Protein AF-A0A8X6JFV0-F1 (afdb_monomer_lite)

Foldseek 3Di:
DPPVVVVVPPPPVVCVVPDPDPVVCVDPVVVVVVVVVLVVCLVPPFDPPDPVRRVVRSVVVVVVVPDPD

Radius of gyration: 17.56 Å; chains: 1; bounding box: 35×22×49 Å

pLDDT: mean 73.67, std 12.88, range [52.84, 89.94]

Sequence (69 aa):
MPQSLHNVQIPEGLVVNDCTIPIGQISEEATEVWKKVSKYFGEHYYRKCNWQQSMEDMMLVLLVSSDPT

Seco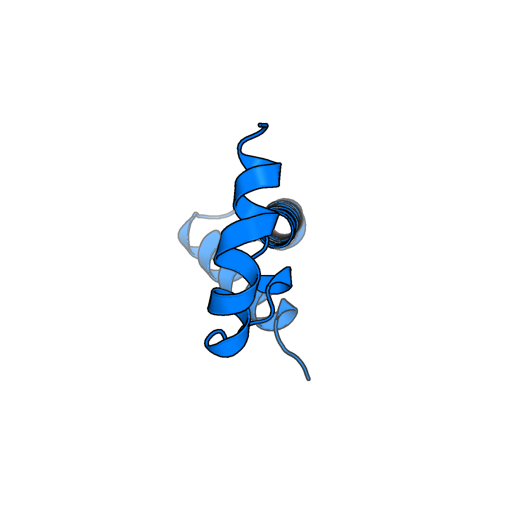ndary structure (DSSP, 8-state):
--HHHHHHHSSHHHHHHH--S-HHHHSHHHHHHHHHHHHHHHHHTS-TT-HHHHHHHHHHHHHHHT---

Structure (mmCIF, N/CA/C/O backbone):
data_AF-A0A8X6JFV0-F1
#
_entry.id   AF-A0A8X6JFV0-F1
#
loop_
_atom_site.group_PDB
_atom_site.id
_atom_site.type_symbol
_atom_site.label_atom_id
_atom_site.label_alt_id
_atom_site.label_comp_id
_atom_site.label_asym_id
_atom_site.label_entity_id
_atom_site.label_seq_id
_atom_site.pdbx_PDB_ins_code
_atom_site.Cartn_x
_atom_site.Cartn_y
_atom_site.Cartn_z
_atom_site.occupancy
_atom_site.B_iso_or_equiv
_atom_site.auth_seq_id
_atom_site.auth_comp_id
_atom_site.auth_asym_id
_atom_site.auth_atom_id
_atom_site.pdbx_PDB_model_num
ATOM 1 N N . MET A 1 1 ? -3.744 11.427 34.439 1.00 58.72 1 MET A N 1
ATOM 2 C CA . MET A 1 1 ? -3.859 10.131 33.732 1.00 58.72 1 MET A CA 1
ATOM 3 C C . MET A 1 1 ? -3.107 10.232 32.412 1.00 58.72 1 MET A C 1
ATOM 5 O O . MET A 1 1 ? -3.103 11.330 31.863 1.00 58.72 1 MET A O 1
ATOM 9 N N . PRO A 1 2 ? -2.460 9.162 31.915 1.00 72.12 2 PRO A N 1
ATOM 10 C CA . PRO A 1 2 ? -1.911 9.138 30.560 1.00 72.12 2 PRO A CA 1
ATOM 11 C C . PRO A 1 2 ? -3.005 9.481 29.549 1.00 72.12 2 PRO A C 1
ATOM 13 O O . PRO A 1 2 ? -4.136 9.013 29.680 1.00 72.12 2 PRO A O 1
ATOM 16 N N . GLN A 1 3 ? -2.680 10.310 28.563 1.00 63.69 3 GLN A N 1
ATOM 17 C CA . GLN A 1 3 ? -3.646 10.820 27.585 1.00 63.69 3 GLN A CA 1
ATOM 18 C C . GLN A 1 3 ? -4.290 9.688 26.764 1.00 63.69 3 GLN A C 1
ATOM 20 O O . GLN A 1 3 ? -5.467 9.759 26.429 1.00 63.69 3 GLN A O 1
ATOM 25 N N . SER A 1 4 ? -3.548 8.597 26.552 1.00 61.38 4 SER A N 1
ATOM 26 C CA . SER A 1 4 ? -4.038 7.354 25.951 1.00 61.38 4 SER A CA 1
ATOM 27 C C . SER A 1 4 ? -5.155 6.696 26.766 1.00 61.38 4 SER A C 1
ATOM 29 O O . SER A 1 4 ? -6.164 6.303 26.200 1.00 61.38 4 SER A O 1
ATOM 31 N N . LEU A 1 5 ? -5.034 6.635 28.096 1.00 58.56 5 LEU A N 1
ATOM 32 C CA . LEU A 1 5 ? -6.053 6.029 28.965 1.00 58.56 5 LEU A CA 1
ATOM 33 C C . LEU A 1 5 ? -7.331 6.873 29.061 1.00 58.56 5 LEU A C 1
ATOM 35 O O . LEU A 1 5 ? -8.425 6.325 29.159 1.00 58.56 5 LEU A O 1
ATOM 39 N N . HIS A 1 6 ? -7.208 8.200 28.990 1.00 58.66 6 HIS A N 1
ATOM 40 C CA . HIS A 1 6 ? -8.363 9.101 28.958 1.00 58.66 6 HIS A CA 1
ATOM 41 C C . HIS A 1 6 ? -9.175 8.950 27.657 1.00 58.66 6 HIS A C 1
ATOM 43 O O . HIS A 1 6 ? -10.404 8.994 27.679 1.00 58.66 6 HIS A O 1
ATOM 49 N N . ASN A 1 7 ? -8.491 8.719 26.533 1.00 56.47 7 ASN A N 1
ATOM 50 C CA . ASN A 1 7 ? -9.112 8.540 25.219 1.00 56.47 7 ASN A CA 1
ATOM 51 C C . ASN A 1 7 ? -9.745 7.160 25.008 1.00 56.47 7 ASN A C 1
ATOM 53 O O . ASN A 1 7 ? -10.519 7.020 24.076 1.00 56.47 7 ASN A O 1
ATOM 57 N N . VAL A 1 8 ? -9.461 6.172 25.857 1.00 57.38 8 VAL A N 1
ATOM 58 C CA . VAL A 1 8 ? -10.157 4.872 25.844 1.00 57.38 8 VAL A CA 1
ATOM 59 C C . VAL A 1 8 ? -11.462 4.949 26.647 1.00 57.38 8 VAL A C 1
ATOM 61 O O . VAL A 1 8 ? -12.464 4.336 26.298 1.00 57.38 8 VAL A O 1
ATOM 64 N N . GLN A 1 9 ? -11.484 5.736 27.728 1.00 53.25 9 GLN A N 1
ATOM 65 C CA . GLN A 1 9 ? -12.614 5.767 28.664 1.00 53.25 9 GLN A CA 1
ATOM 66 C C . GLN A 1 9 ? -13.792 6.666 28.254 1.00 53.25 9 GLN A C 1
ATOM 68 O O . GLN A 1 9 ? -14.865 6.513 28.833 1.00 53.25 9 GLN A O 1
ATOM 73 N N . ILE A 1 10 ? -13.623 7.614 27.322 1.00 56.00 10 ILE A N 1
ATOM 74 C CA . ILE A 1 10 ? -14.610 8.699 27.109 1.00 56.00 10 ILE A CA 1
ATOM 75 C C . ILE A 1 10 ? -15.136 8.849 25.656 1.00 56.00 10 ILE A C 1
ATOM 77 O O . ILE A 1 10 ? -16.306 9.198 25.519 1.00 56.00 10 ILE A O 1
ATOM 81 N N . PRO A 1 11 ? -14.397 8.554 24.565 1.00 55.53 11 PRO A N 1
ATOM 82 C CA . PRO A 1 11 ? -14.902 8.709 23.192 1.00 55.53 11 PRO A CA 1
ATOM 83 C C . PRO A 1 11 ? -15.061 7.429 22.341 1.00 55.53 11 PRO A C 1
ATOM 85 O O . PRO A 1 11 ? -15.759 7.496 21.332 1.00 55.53 11 PRO A O 1
ATOM 88 N N . GLU A 1 12 ? -14.485 6.269 22.685 1.00 52.84 12 GLU A N 1
ATOM 89 C CA . GLU A 1 12 ? -14.527 5.100 21.775 1.00 52.84 12 GLU A CA 1
ATOM 90 C C . GLU A 1 12 ? -15.954 4.574 21.542 1.00 52.84 12 GLU A C 1
ATOM 92 O O . GLU A 1 12 ? -16.325 4.262 20.413 1.00 52.84 12 GLU A O 1
ATOM 97 N N . GLY A 1 13 ? -16.801 4.573 22.576 1.00 56.06 13 GLY A N 1
ATOM 98 C CA . GLY A 1 13 ? -18.184 4.094 22.470 1.00 56.06 13 GLY A CA 1
ATOM 99 C C . GLY A 1 13 ? -19.105 4.951 21.590 1.00 56.06 13 GLY A C 1
ATOM 100 O O . GLY A 1 13 ? -20.116 4.441 21.120 1.00 56.06 13 GLY A O 1
ATOM 101 N N . LEU A 1 14 ? -18.776 6.228 21.347 1.00 54.84 14 LEU A N 1
ATOM 102 C CA . LEU A 1 14 ? -19.565 7.108 20.472 1.00 54.84 14 LEU A CA 1
ATOM 103 C C . LEU A 1 14 ? -19.118 6.988 19.005 1.00 54.84 14 LEU A C 1
ATOM 105 O O . LEU A 1 14 ? -19.944 7.014 18.102 1.00 54.84 14 LEU A O 1
ATOM 109 N N . VAL A 1 15 ? -17.813 6.808 18.776 1.00 55.38 15 VAL A N 1
ATOM 110 C CA . VAL A 1 15 ? -17.206 6.732 17.435 1.00 55.38 15 VAL A CA 1
ATOM 111 C C . VAL A 1 15 ? -17.544 5.413 16.728 1.00 55.38 15 VAL A C 1
ATOM 113 O O . VAL A 1 15 ? -17.749 5.404 15.517 1.00 55.38 15 VAL A O 1
ATOM 116 N N . VAL A 1 16 ? -17.661 4.306 17.471 1.00 56.19 16 VAL A N 1
ATOM 117 C CA . VAL A 1 16 ? -17.949 2.968 16.911 1.00 56.19 16 VAL A CA 1
ATOM 118 C C . VAL A 1 16 ? -19.357 2.868 16.311 1.00 56.19 16 VAL A C 1
ATOM 120 O O . VAL A 1 16 ? -19.551 2.134 15.347 1.00 56.19 16 VAL A O 1
ATOM 123 N N . ASN A 1 17 ? -20.336 3.601 16.850 1.00 57.84 17 ASN A N 1
ATOM 124 C CA . ASN A 1 17 ? -21.738 3.474 16.430 1.00 57.84 17 ASN A CA 1
ATOM 125 C C . ASN A 1 17 ? -22.034 4.138 15.073 1.00 57.84 17 ASN A C 1
ATOM 127 O O . ASN A 1 17 ? -22.944 3.692 14.379 1.00 57.84 17 ASN A O 1
ATOM 131 N N . ASP A 1 18 ? -21.248 5.150 14.686 1.00 57.78 18 ASP A N 1
ATOM 132 C CA . ASP A 1 18 ? -21.431 5.908 13.437 1.00 57.78 18 ASP A CA 1
ATOM 133 C C . ASP A 1 18 ? -20.368 5.591 12.365 1.00 57.78 18 ASP A C 1
ATOM 135 O O . ASP A 1 18 ? -20.531 5.943 1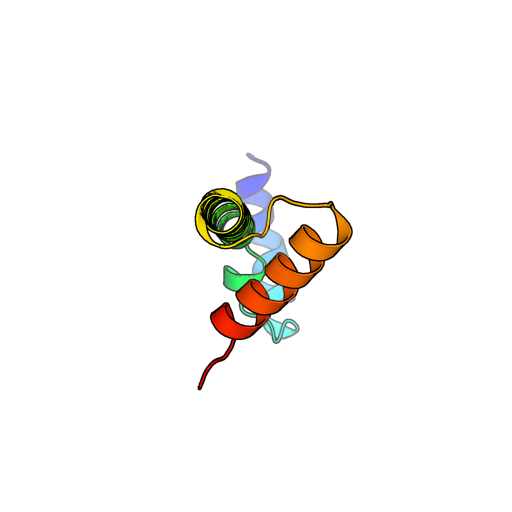1.195 1.00 57.78 18 ASP A O 1
ATOM 139 N N . CYS A 1 19 ? -19.272 4.911 12.724 1.00 55.94 19 CYS A N 1
ATOM 140 C CA . CYS A 1 19 ? -18.208 4.575 11.780 1.00 55.94 19 CYS A CA 1
ATOM 141 C C . CYS A 1 19 ? -18.440 3.199 11.147 1.00 55.94 19 CYS A C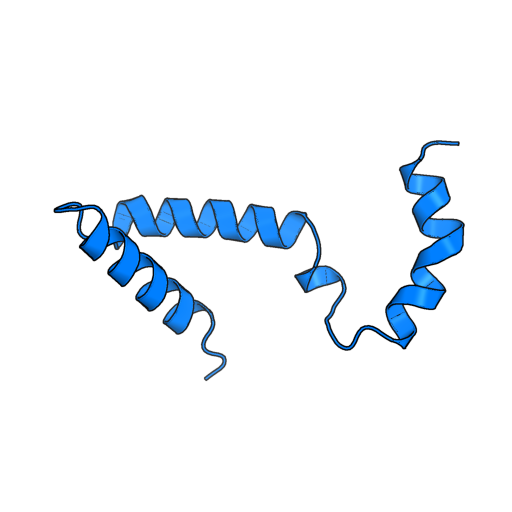 1
ATOM 143 O O . CYS A 1 19 ? -18.183 2.158 11.743 1.00 55.94 19 CYS A O 1
ATOM 145 N N . THR A 1 20 ? -18.846 3.190 9.878 1.00 57.44 20 THR A N 1
ATOM 146 C CA . THR A 1 20 ? -18.957 1.976 9.042 1.00 57.44 20 THR A CA 1
ATOM 147 C C . THR A 1 20 ? -17.593 1.352 8.704 1.00 57.44 20 THR A C 1
ATOM 149 O O . THR A 1 20 ? -17.528 0.272 8.122 1.00 57.44 20 THR A O 1
ATOM 152 N N . ILE A 1 21 ? -16.496 2.035 9.042 1.00 57.75 21 ILE A N 1
ATOM 153 C CA . ILE A 1 21 ? -15.128 1.614 8.749 1.00 57.75 21 ILE A CA 1
ATOM 154 C C . ILE A 1 21 ? -14.543 0.953 10.011 1.00 57.75 21 ILE A C 1
ATOM 156 O O . ILE A 1 21 ? -14.529 1.586 11.070 1.00 57.75 21 ILE A O 1
ATOM 160 N N . PRO A 1 22 ? -14.042 -0.294 9.929 1.00 58.19 22 PRO A N 1
ATOM 161 C CA . PRO A 1 22 ? -13.401 -0.971 11.046 1.00 58.19 22 PRO A CA 1
ATOM 162 C C . PRO A 1 22 ? -12.279 -0.111 11.633 1.00 58.19 22 PRO A C 1
ATOM 164 O O . PRO A 1 22 ? -11.385 0.321 10.907 1.00 58.19 22 PRO A O 1
ATOM 167 N N . ILE A 1 23 ? -12.269 0.072 12.956 1.00 59.47 23 ILE A N 1
ATOM 168 C CA . ILE A 1 23 ? -11.223 0.822 13.680 1.00 59.47 23 ILE A CA 1
ATOM 169 C C . ILE A 1 23 ? -9.817 0.322 13.315 1.00 59.47 23 ILE A C 1
ATOM 171 O O . ILE A 1 23 ? -8.888 1.113 13.192 1.00 59.47 23 ILE A O 1
ATOM 175 N N . GLY A 1 24 ? -9.670 -0.980 13.046 1.00 60.16 24 GLY A N 1
ATOM 176 C CA . GLY A 1 24 ? -8.415 -1.573 12.583 1.00 60.16 24 GLY A CA 1
ATOM 177 C C . GLY A 1 24 ? -7.913 -1.039 11.234 1.00 60.16 24 GLY A C 1
ATOM 178 O O . GLY A 1 24 ? -6.708 -0.988 11.033 1.00 60.16 24 GLY A O 1
ATOM 179 N N . GLN A 1 25 ? -8.796 -0.589 10.335 1.00 56.97 25 GLN A N 1
ATOM 180 C CA . GLN A 1 25 ? -8.419 0.033 9.057 1.00 56.97 25 GLN A CA 1
ATOM 181 C C . GLN A 1 25 ? -8.031 1.514 9.206 1.00 56.97 25 GLN A C 1
ATOM 183 O O . GLN A 1 25 ? -7.289 2.030 8.376 1.00 56.97 25 GLN A O 1
ATOM 188 N N . ILE A 1 26 ? -8.503 2.181 10.265 1.00 65.25 26 ILE A N 1
ATOM 189 C CA . ILE A 1 26 ? -8.155 3.574 10.613 1.00 65.25 26 ILE A CA 1
ATOM 190 C C . ILE A 1 26 ? -6.939 3.621 11.560 1.00 65.25 26 ILE A C 1
ATOM 192 O O . ILE A 1 26 ? -6.340 4.675 11.766 1.00 65.25 26 ILE A O 1
ATOM 196 N N . SER A 1 27 ? -6.554 2.475 12.131 1.00 74.56 27 SER A N 1
ATOM 197 C CA . SER A 1 27 ? -5.437 2.364 13.064 1.00 74.56 27 SER A CA 1
ATOM 198 C C . SER A 1 27 ? -4.127 2.856 12.443 1.00 74.56 27 SER A C 1
ATOM 200 O O . SER A 1 27 ? -3.799 2.571 11.286 1.00 74.56 27 SER A O 1
ATOM 202 N N . GLU A 1 28 ? -3.338 3.557 13.253 1.00 75.62 28 GLU A N 1
ATOM 203 C CA . GLU A 1 28 ? -1.979 3.975 12.909 1.00 75.62 28 GLU A CA 1
ATOM 204 C C . GLU A 1 28 ? -1.123 2.777 12.467 1.00 75.62 28 GLU A C 1
ATOM 206 O O . GLU A 1 28 ? -0.376 2.872 11.494 1.00 75.62 28 GLU A O 1
ATOM 211 N N . GLU A 1 29 ? -1.332 1.612 13.082 1.00 73.81 29 GLU A N 1
ATOM 212 C CA . GLU A 1 29 ? -0.621 0.374 12.761 1.00 73.81 29 GLU A CA 1
ATOM 213 C C . GLU A 1 29 ? -0.895 -0.108 11.328 1.00 73.81 29 GLU A C 1
ATOM 215 O O . GLU A 1 29 ? 0.028 -0.500 10.613 1.00 73.81 29 GLU A O 1
ATOM 220 N N . ALA A 1 30 ? -2.138 0.001 10.847 1.00 73.75 30 ALA A N 1
ATOM 221 C CA . ALA A 1 30 ? -2.453 -0.320 9.456 1.00 73.75 30 ALA A CA 1
ATOM 222 C C . ALA A 1 30 ? -1.703 0.618 8.498 1.00 73.75 30 ALA A C 1
ATOM 224 O O . ALA A 1 30 ? -1.149 0.176 7.490 1.00 73.75 30 ALA A O 1
ATOM 225 N N . THR A 1 31 ? -1.605 1.902 8.849 1.00 77.69 31 THR A N 1
ATOM 226 C CA . THR A 1 31 ? -0.850 2.890 8.066 1.00 77.69 31 THR A CA 1
ATOM 227 C C . THR A 1 31 ? 0.652 2.577 8.051 1.00 77.69 31 THR A C 1
ATOM 229 O O . THR A 1 31 ? 1.310 2.722 7.017 1.00 77.69 31 THR A O 1
ATOM 232 N N . GLU A 1 32 ? 1.220 2.121 9.167 1.00 83.25 32 GLU A N 1
ATOM 233 C CA . GLU A 1 32 ? 2.628 1.713 9.252 1.00 83.25 32 GLU A CA 1
ATOM 234 C C . GLU A 1 32 ? 2.934 0.459 8.429 1.00 83.25 32 GLU A C 1
ATOM 236 O O . GLU A 1 32 ? 3.943 0.416 7.713 1.00 83.25 32 GLU A O 1
ATOM 241 N N . VAL A 1 33 ? 2.042 -0.534 8.458 1.00 83.19 33 VAL A N 1
ATOM 242 C CA . VAL A 1 33 ? 2.146 -1.729 7.612 1.00 83.19 33 VAL A CA 1
ATOM 243 C C . VAL A 1 33 ? 2.125 -1.331 6.136 1.00 83.19 33 VAL A C 1
ATOM 245 O O . VAL A 1 33 ? 3.005 -1.752 5.381 1.00 83.19 33 VAL A O 1
ATOM 248 N N . TRP A 1 34 ? 1.213 -0.444 5.728 1.00 79.06 34 TRP A N 1
ATOM 249 C CA . TRP A 1 34 ? 1.151 0.057 4.351 1.00 79.06 34 TRP A CA 1
ATOM 250 C C . TRP A 1 34 ? 2.417 0.804 3.921 1.00 79.06 34 TRP A C 1
ATOM 252 O O . TRP A 1 34 ? 2.893 0.601 2.802 1.00 79.06 34 TRP A O 1
ATOM 262 N N . LYS A 1 35 ? 3.038 1.601 4.801 1.00 84.00 35 LYS A N 1
ATOM 263 C CA . LYS A 1 35 ? 4.340 2.238 4.513 1.00 84.00 35 LYS A CA 1
ATOM 264 C C . LYS A 1 35 ? 5.433 1.202 4.249 1.00 84.00 35 LYS A C 1
ATOM 266 O O . LYS A 1 35 ? 6.229 1.363 3.321 1.00 84.00 35 LYS A O 1
ATOM 271 N N . LYS A 1 36 ? 5.472 0.125 5.039 1.00 86.81 36 LYS A N 1
ATOM 272 C CA . LYS A 1 36 ? 6.441 -0.967 4.864 1.00 86.81 36 LYS A CA 1
ATOM 273 C C . LYS A 1 36 ? 6.221 -1.709 3.545 1.00 86.81 36 LYS A C 1
ATOM 275 O O . LYS A 1 36 ? 7.180 -1.961 2.818 1.00 86.81 36 LYS A O 1
ATOM 280 N N . VAL A 1 37 ? 4.965 -2.001 3.221 1.00 85.62 37 VAL A N 1
ATOM 281 C CA . VAL A 1 37 ? 4.551 -2.652 1.971 1.00 85.62 37 VAL A CA 1
ATOM 282 C C . VAL A 1 37 ? 4.889 -1.782 0.757 1.00 85.62 37 VAL A C 1
ATOM 284 O O . VAL A 1 37 ? 5.510 -2.261 -0.189 1.00 85.62 37 VAL A O 1
ATOM 287 N N . SER A 1 38 ? 4.601 -0.478 0.807 1.00 82.81 38 SER A N 1
ATOM 288 C CA . SER A 1 38 ? 4.957 0.455 -0.269 1.00 82.81 38 SER A CA 1
ATOM 289 C C . SER A 1 38 ? 6.466 0.521 -0.513 1.00 82.81 38 SER A C 1
ATOM 291 O O . SER A 1 38 ? 6.886 0.644 -1.664 1.00 82.81 38 SER A O 1
ATOM 293 N N . LYS A 1 39 ? 7.289 0.446 0.541 1.00 86.94 39 LYS A N 1
ATOM 294 C CA . LYS A 1 39 ? 8.750 0.416 0.395 1.00 86.94 39 LYS A CA 1
ATOM 295 C C . LYS A 1 39 ? 9.213 -0.867 -0.299 1.00 86.94 39 LYS A C 1
ATOM 297 O O . LYS A 1 39 ? 10.013 -0.795 -1.226 1.00 86.94 39 LYS A O 1
ATOM 302 N N . TYR A 1 40 ? 8.666 -2.013 0.106 1.00 87.94 40 TYR A N 1
ATOM 303 C CA . TYR A 1 40 ? 8.944 -3.303 -0.525 1.00 87.94 40 TYR A CA 1
ATOM 304 C C . TYR A 1 40 ? 8.583 -3.296 -2.019 1.00 87.94 40 TYR A C 1
ATOM 306 O O . TYR A 1 40 ? 9.390 -3.695 -2.861 1.00 87.94 40 TYR A O 1
ATOM 314 N N . PHE A 1 41 ? 7.411 -2.764 -2.373 1.00 85.06 41 PHE A N 1
ATOM 315 C CA . PHE A 1 41 ? 7.006 -2.659 -3.772 1.00 8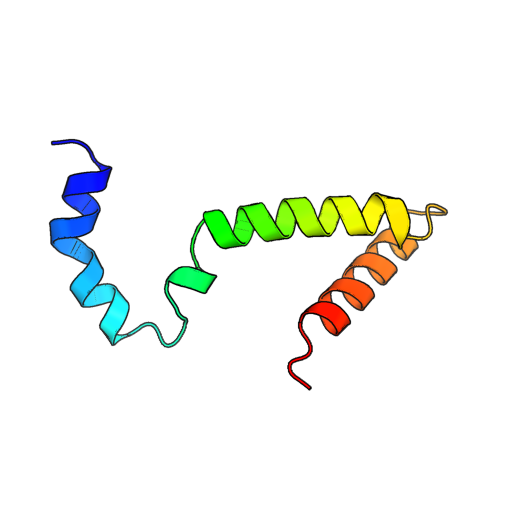5.06 41 PHE A CA 1
ATOM 316 C C . PHE A 1 41 ? 7.903 -1.719 -4.583 1.00 85.06 41 PHE A C 1
ATOM 318 O O . PHE A 1 41 ? 8.279 -2.053 -5.706 1.00 85.06 41 PHE A O 1
ATOM 325 N N . GLY A 1 42 ? 8.351 -0.609 -3.992 1.00 83.19 42 GLY A N 1
ATOM 326 C CA . GLY A 1 42 ? 9.306 0.292 -4.638 1.00 83.19 42 GLY A CA 1
ATOM 327 C C . GLY A 1 42 ? 10.677 -0.323 -4.920 1.00 83.19 42 GLY A C 1
ATOM 328 O O . GLY A 1 42 ? 11.346 0.053 -5.886 1.00 83.19 42 GLY A O 1
ATOM 329 N N . GLU A 1 43 ? 11.106 -1.287 -4.110 1.00 87.25 43 GLU A N 1
ATOM 330 C CA . GLU A 1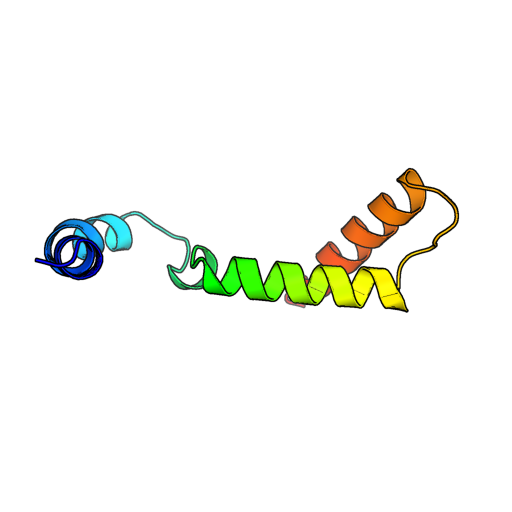 43 ? 12.382 -1.972 -4.307 1.00 87.25 43 GLU A CA 1
ATOM 331 C C . GLU A 1 43 ? 12.312 -3.026 -5.419 1.00 87.25 43 GLU A C 1
ATOM 333 O O . GLU A 1 43 ? 13.275 -3.136 -6.186 1.00 87.25 43 GLU A O 1
ATOM 338 N N . HIS A 1 44 ? 11.179 -3.730 -5.538 1.00 86.12 44 HIS A N 1
ATOM 339 C CA . HIS A 1 44 ? 11.054 -4.948 -6.347 1.00 86.12 44 HIS A CA 1
ATOM 340 C C . HIS A 1 44 ? 10.142 -4.850 -7.580 1.00 86.12 44 HIS A C 1
ATOM 342 O O . HIS A 1 44 ? 10.341 -5.620 -8.516 1.00 86.12 44 HIS A O 1
ATOM 348 N N . TYR A 1 45 ? 9.169 -3.936 -7.606 1.00 82.81 45 TYR A N 1
ATOM 349 C CA . TYR A 1 45 ? 8.101 -3.927 -8.618 1.00 82.81 45 TYR A CA 1
ATOM 350 C C . TYR A 1 45 ? 8.028 -2.631 -9.436 1.00 82.81 45 TYR A C 1
ATOM 352 O O . TYR A 1 45 ? 7.381 -2.621 -10.479 1.00 82.81 45 TYR A O 1
ATOM 360 N N . TYR A 1 46 ? 8.688 -1.545 -9.015 1.00 85.12 46 TYR A N 1
ATOM 361 C CA . TYR A 1 46 ? 8.614 -0.264 -9.731 1.00 85.12 46 TYR A CA 1
ATOM 362 C C . TYR A 1 46 ? 9.698 -0.133 -10.802 1.00 85.12 46 TYR A C 1
ATOM 364 O O . TYR A 1 46 ? 10.882 -0.406 -10.573 1.00 85.12 46 TYR A O 1
ATOM 372 N N . ARG A 1 47 ? 9.317 0.407 -11.960 1.00 82.44 47 ARG A N 1
ATOM 373 C CA . ARG A 1 47 ? 10.231 0.875 -13.002 1.00 82.44 47 ARG A CA 1
ATOM 374 C C . ARG A 1 47 ? 10.932 2.141 -12.505 1.00 82.44 47 ARG A C 1
ATOM 376 O O . ARG A 1 47 ? 10.328 3.206 -12.383 1.00 82.44 47 ARG A O 1
ATOM 383 N N . LYS A 1 48 ? 12.243 2.050 -12.258 1.00 83.38 48 LYS A N 1
ATOM 384 C CA . LYS A 1 48 ? 13.090 3.153 -11.744 1.00 83.38 48 LYS A CA 1
ATOM 385 C C . LYS A 1 48 ? 13.599 4.090 -12.849 1.00 83.38 48 LYS A C 1
ATOM 387 O O . LYS A 1 48 ? 14.736 4.548 -12.806 1.00 83.38 48 LYS A O 1
ATOM 392 N N . CYS A 1 49 ? 12.780 4.325 -13.872 1.00 84.00 49 CYS A N 1
ATOM 393 C CA . CYS A 1 49 ? 13.180 5.087 -15.058 1.00 84.00 49 CYS A CA 1
ATOM 394 C C . CYS A 1 49 ? 12.863 6.580 -14.912 1.00 84.00 49 CYS A C 1
ATOM 396 O O . CYS A 1 49 ? 13.683 7.428 -15.251 1.00 84.00 49 CYS A O 1
ATOM 398 N N . ASN A 1 50 ? 11.679 6.910 -14.395 1.00 88.44 50 ASN A N 1
ATOM 399 C CA . ASN A 1 50 ? 11.285 8.268 -14.038 1.00 88.44 50 ASN A CA 1
ATOM 400 C C . ASN A 1 50 ? 10.182 8.237 -12.968 1.00 88.44 50 ASN A C 1
AT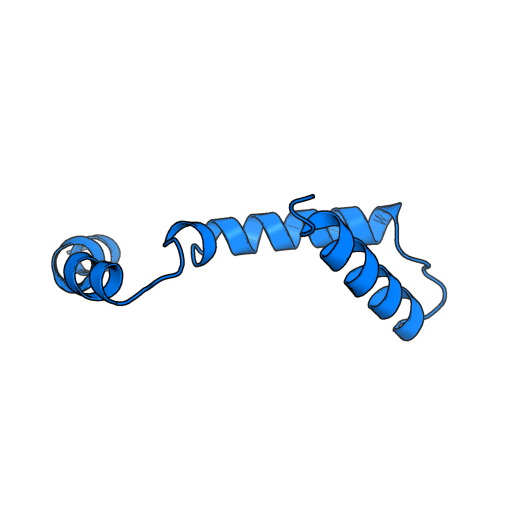OM 402 O O . ASN A 1 50 ? 9.539 7.210 -12.747 1.00 88.44 50 ASN A O 1
ATOM 406 N N . TRP A 1 51 ? 9.962 9.378 -12.314 1.00 84.94 51 TRP A N 1
ATOM 407 C CA . TRP A 1 51 ? 9.001 9.489 -11.216 1.00 84.94 51 TRP A CA 1
ATOM 408 C C . TRP A 1 51 ? 7.559 9.167 -11.633 1.00 84.94 51 TRP A C 1
ATOM 410 O O . TRP A 1 51 ? 6.850 8.505 -10.882 1.00 84.94 51 TRP A O 1
ATOM 420 N N . GLN A 1 52 ? 7.135 9.586 -12.832 1.00 89.94 52 GLN A N 1
ATOM 421 C CA . GLN A 1 52 ? 5.772 9.335 -13.316 1.00 89.94 52 GLN A CA 1
ATOM 422 C C . GLN A 1 52 ? 5.487 7.837 -13.458 1.00 89.94 52 GLN A C 1
ATOM 424 O O . GLN A 1 52 ? 4.458 7.369 -12.987 1.00 89.94 52 GLN A O 1
ATOM 429 N N . GLN A 1 53 ? 6.418 7.077 -14.035 1.00 87.44 53 GLN A N 1
ATOM 430 C CA . GLN A 1 53 ? 6.285 5.628 -14.193 1.00 87.44 53 GLN A CA 1
ATOM 431 C C . GLN A 1 53 ? 6.344 4.899 -12.850 1.00 87.44 53 GLN A C 1
ATOM 433 O O . GLN A 1 53 ? 5.572 3.976 -12.626 1.00 87.44 53 GLN A O 1
ATOM 438 N N . SER A 1 54 ? 7.197 5.342 -11.921 1.00 84.38 54 SER A N 1
ATOM 439 C CA . SER A 1 54 ? 7.203 4.786 -10.562 1.00 84.38 54 SER A CA 1
ATOM 440 C C . SER A 1 54 ? 5.886 5.049 -9.814 1.00 84.38 54 SER A C 1
ATOM 442 O O . SER A 1 54 ? 5.461 4.212 -9.022 1.00 84.38 54 SER A O 1
ATOM 444 N N . MET A 1 55 ? 5.228 6.188 -10.061 1.00 84.81 55 MET A N 1
ATOM 445 C CA . MET A 1 55 ? 3.917 6.501 -9.480 1.00 84.81 55 MET A CA 1
ATOM 446 C C . MET A 1 55 ? 2.791 5.671 -10.113 1.00 84.81 55 MET A C 1
ATOM 448 O O . MET A 1 55 ? 1.894 5.211 -9.411 1.00 84.81 55 MET A O 1
ATOM 452 N N . GLU A 1 56 ? 2.855 5.448 -11.427 1.00 89.12 56 GLU A N 1
ATOM 453 C CA . GLU A 1 56 ? 1.935 4.560 -12.145 1.00 89.12 56 GLU A CA 1
ATOM 454 C C . GLU A 1 56 ? 2.027 3.125 -11.605 1.00 89.12 56 GLU A C 1
ATOM 456 O O . GLU A 1 56 ? 1.013 2.530 -11.243 1.00 89.12 56 GLU A O 1
ATOM 461 N N . ASP A 1 57 ? 3.247 2.604 -11.448 1.00 87.25 57 ASP A N 1
ATOM 462 C CA . ASP A 1 57 ? 3.482 1.264 -10.901 1.00 87.25 57 ASP A CA 1
ATOM 463 C C . ASP A 1 57 ? 3.022 1.155 -9.440 1.00 87.25 57 ASP A C 1
ATOM 465 O O . ASP A 1 57 ? 2.435 0.145 -9.052 1.00 87.25 57 ASP A O 1
ATOM 469 N N . MET A 1 58 ? 3.219 2.208 -8.637 1.00 84.50 58 MET A N 1
ATOM 470 C CA . MET A 1 58 ? 2.695 2.276 -7.271 1.00 84.50 58 MET A CA 1
ATOM 471 C C . MET A 1 58 ? 1.172 2.144 -7.246 1.00 84.50 58 MET A C 1
ATOM 473 O O . MET A 1 58 ? 0.648 1.327 -6.490 1.00 84.50 58 MET A O 1
ATOM 477 N N . MET A 1 59 ? 0.454 2.920 -8.063 1.00 85.75 59 MET A N 1
ATOM 478 C CA . MET A 1 59 ? -1.009 2.851 -8.108 1.00 85.75 59 MET A CA 1
ATOM 479 C C . MET A 1 59 ? -1.506 1.478 -8.556 1.00 85.75 59 MET A C 1
ATOM 481 O O . MET A 1 59 ? -2.420 0.939 -7.937 1.00 85.75 59 MET A O 1
ATOM 485 N N . LEU A 1 60 ? -0.898 0.900 -9.594 1.00 87.38 60 LEU A N 1
ATOM 486 C CA . LEU A 1 60 ? -1.294 -0.409 -10.116 1.00 87.38 60 LEU A CA 1
ATOM 487 C C . LEU A 1 60 ? -1.099 -1.519 -9.082 1.00 87.38 60 LEU A C 1
ATOM 489 O O . LEU A 1 60 ? -1.994 -2.334 -8.873 1.00 87.38 60 LEU A O 1
ATOM 493 N N . VAL A 1 61 ? 0.050 -1.537 -8.407 1.00 86.06 61 VAL A N 1
ATOM 494 C CA . VAL A 1 61 ? 0.350 -2.553 -7.393 1.00 86.06 61 VAL A CA 1
ATOM 495 C C . VAL A 1 61 ? -0.559 -2.402 -6.177 1.00 86.06 61 VAL A C 1
ATOM 497 O O . VAL A 1 61 ? -1.073 -3.405 -5.685 1.00 86.06 61 VAL A O 1
ATOM 500 N N . LEU A 1 62 ? -0.809 -1.170 -5.720 1.00 81.50 62 LEU A N 1
ATOM 501 C CA . LEU A 1 62 ? -1.746 -0.926 -4.623 1.00 81.50 62 LEU A CA 1
ATOM 502 C C . LEU A 1 62 ? -3.158 -1.392 -4.988 1.00 81.50 62 LEU A C 1
ATOM 504 O O . LEU A 1 62 ? -3.773 -2.095 -4.189 1.00 81.50 62 LEU A O 1
ATOM 508 N N . LEU A 1 63 ? -3.626 -1.086 -6.202 1.00 85.88 63 LEU A N 1
ATOM 509 C CA . LEU A 1 63 ? -4.941 -1.497 -6.690 1.00 85.88 63 LEU A CA 1
ATOM 510 C C . LEU A 1 63 ? -5.098 -3.022 -6.672 1.00 85.88 63 LEU A C 1
ATOM 512 O O . LEU A 1 63 ? -6.041 -3.521 -6.064 1.00 85.88 63 LEU A O 1
ATOM 516 N N . VAL A 1 64 ? -4.141 -3.754 -7.251 1.00 85.56 64 VAL A N 1
ATOM 517 C CA . VAL A 1 64 ? -4.151 -5.228 -7.274 1.00 85.56 64 VAL A CA 1
ATOM 518 C C . VAL A 1 64 ? -4.042 -5.811 -5.865 1.00 85.56 64 VAL A C 1
ATOM 520 O O . VAL A 1 64 ? -4.737 -6.763 -5.540 1.00 85.56 64 VAL A O 1
ATOM 523 N N . SER A 1 65 ? -3.207 -5.232 -4.997 1.00 80.69 65 SER A N 1
ATOM 524 C CA . SER A 1 65 ? -3.056 -5.713 -3.615 1.00 80.69 65 SER A CA 1
ATOM 525 C C . SER A 1 65 ? -4.298 -5.494 -2.746 1.00 80.69 65 SER A C 1
ATOM 527 O O . SER A 1 65 ? -4.438 -6.136 -1.708 1.00 80.69 65 SER A O 1
ATOM 529 N N . SER A 1 66 ? -5.170 -4.570 -3.154 1.00 78.38 66 SER A N 1
ATOM 530 C CA . SER A 1 66 ? -6.422 -4.243 -2.469 1.00 78.38 66 SER A CA 1
ATOM 531 C C . SER A 1 66 ? -7.647 -4.933 -3.067 1.00 78.38 66 SER A C 1
ATOM 533 O O . SER A 1 66 ? -8.741 -4.772 -2.528 1.00 78.38 66 SER A O 1
ATOM 535 N N . ASP A 1 67 ? -7.479 -5.664 -4.171 1.00 83.50 67 ASP A N 1
ATOM 536 C CA . ASP A 1 67 ? -8.565 -6.375 -4.836 1.00 83.50 67 ASP A CA 1
ATOM 537 C C . ASP A 1 67 ? -9.032 -7.553 -3.953 1.00 83.50 67 ASP A C 1
ATOM 539 O O . ASP A 1 67 ? -8.217 -8.407 -3.599 1.00 83.50 67 ASP A O 1
ATOM 543 N N . PRO A 1 68 ? -10.312 -7.593 -3.537 1.00 74.94 68 PRO A N 1
ATOM 544 C CA . PRO A 1 68 ? -10.845 -8.650 -2.682 1.00 74.94 68 PRO A CA 1
ATOM 545 C C . PRO A 1 68 ? -11.248 -9.931 -3.436 1.00 74.94 68 PRO A C 1
ATOM 547 O O . PRO A 1 68 ? -11.827 -10.817 -2.802 1.00 74.94 68 PRO A O 1
ATOM 550 N N . THR A 1 69 ? -11.048 -9.996 -4.759 1.00 64.31 69 THR A N 1
ATOM 551 C CA . THR A 1 69 ? -11.465 -11.131 -5.608 1.00 64.31 69 THR A CA 1
ATOM 552 C C . THR A 1 69 ? -10.751 -12.452 -5.330 1.00 64.31 69 THR A C 1
ATOM 554 O O . THR A 1 69 ? -9.596 -12.463 -4.849 1.00 64.31 69 THR A O 1
#

Organism: Trichonephila clavata (NCBI:txid2740835)